Protein AF-A0A485ATD8-F1 (afdb_monomer)

Secondary structure (DSSP, 8-state):
-HHHHHHHHHHHHHHH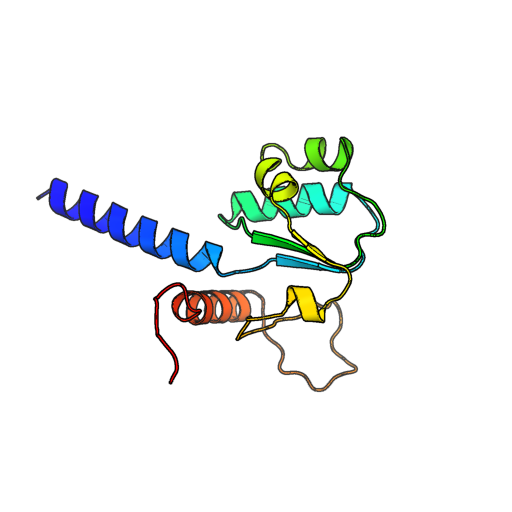HHHHHTPEEEEES---HHHHHHHHHHHHHTT--EEEEES-SS---HHHHHHHTT-HHHHHT-EEES-HHHHHTT-S------S--SSS-PPP--HHHHHHHHHHHHTTSS-S-----

pLDDT: mean 81.32, std 16.18, range [26.34, 96.5]

Sequence (133 aa):
MSSFYDNM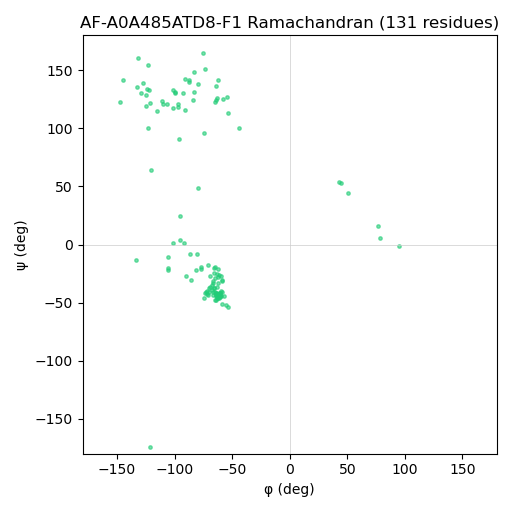GRIIFRRRMTMLQNIRIVLVETSHTGNMGSVARAMKTMGLTNLWLVNPLVKPDSQAIALAAGASDVIGNAQIVDTLDEALAGCSLVVGTSARSRTLPWPMLDPRECGLKSVAEGAHAPGSAGVWP

Structure (mmCIF, N/CA/C/O backbone):
data_AF-A0A485ATD8-F1
#
_entry.id   AF-A0A485ATD8-F1
#
loop_
_atom_site.group_PDB
_atom_site.id
_atom_site.type_symbol
_atom_site.label_atom_id
_atom_site.label_alt_id
_atom_site.label_comp_id
_atom_site.label_asym_id
_atom_site.label_entity_id
_atom_site.label_seq_id
_atom_site.pdbx_PDB_ins_code
_atom_site.Cartn_x
_atom_site.Cartn_y
_atom_site.Cartn_z
_atom_site.occupancy
_atom_site.B_iso_or_equiv
_atom_site.auth_seq_id
_atom_site.auth_comp_id
_atom_site.auth_asym_id
_atom_site.auth_atom_id
_atom_site.pdbx_PDB_model_num
ATOM 1 N N . MET A 1 1 ? 14.582 27.018 -28.165 1.00 54.69 1 MET A N 1
ATOM 2 C CA . MET A 1 1 ? 15.210 25.699 -27.920 1.00 54.69 1 MET A CA 1
ATOM 3 C C . MET A 1 1 ? 15.038 25.227 -26.472 1.00 54.69 1 MET A C 1
ATOM 5 O O . MET A 1 1 ? 14.543 24.126 -26.295 1.00 54.69 1 MET A O 1
ATOM 9 N N . SER A 1 2 ? 15.326 26.045 -25.445 1.00 61.16 2 SER A N 1
ATOM 10 C CA . SER A 1 2 ? 15.165 25.657 -24.019 1.00 61.16 2 SER A CA 1
ATOM 11 C C . SER A 1 2 ? 13.711 25.336 -23.609 1.00 61.16 2 SER A C 1
ATOM 13 O O . SER A 1 2 ? 13.466 24.301 -23.001 1.00 61.16 2 SER A O 1
ATOM 15 N N . SER A 1 3 ? 12.727 26.134 -24.043 1.00 62.62 3 SER A N 1
ATOM 16 C CA . SER 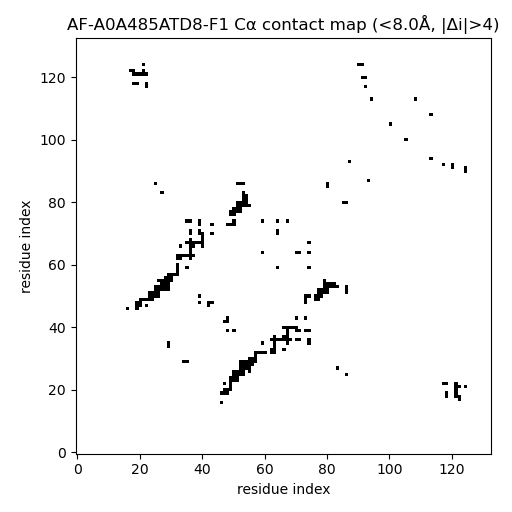A 1 3 ? 11.307 25.917 -23.702 1.00 62.62 3 SER A CA 1
ATOM 17 C C . SER A 1 3 ? 10.730 24.585 -24.221 1.00 62.62 3 SER A C 1
ATOM 19 O O . SER A 1 3 ? 9.844 24.014 -23.594 1.00 62.62 3 SER A O 1
ATOM 21 N N . PHE A 1 4 ? 11.258 24.038 -25.324 1.00 65.25 4 PHE A N 1
ATOM 22 C CA . PHE A 1 4 ? 10.812 22.749 -25.868 1.00 65.25 4 PHE A CA 1
ATOM 23 C C . PHE A 1 4 ? 11.299 21.568 -25.015 1.00 65.25 4 PHE A C 1
ATOM 25 O O . PHE A 1 4 ? 10.520 20.664 -24.723 1.00 65.25 4 PHE A O 1
ATOM 32 N N . TYR A 1 5 ? 12.556 21.603 -24.554 1.00 61.38 5 TYR A N 1
ATOM 33 C CA . TYR A 1 5 ? 13.104 20.593 -23.640 1.00 61.38 5 TYR A CA 1
ATOM 34 C C . TYR A 1 5 ? 12.473 20.671 -22.244 1.00 61.38 5 TYR A C 1
ATOM 36 O O . TYR A 1 5 ? 12.184 19.627 -21.665 1.00 61.38 5 TYR A O 1
ATOM 44 N N . ASP A 1 6 ? 12.163 21.871 -21.746 1.00 68.25 6 ASP A N 1
ATOM 45 C CA . ASP A 1 6 ? 11.415 22.045 -20.493 1.00 68.25 6 ASP A CA 1
ATOM 46 C C . ASP A 1 6 ? 10.004 21.456 -20.586 1.00 68.25 6 ASP A C 1
ATOM 48 O O . ASP A 1 6 ? 9.536 20.784 -19.664 1.00 68.25 6 ASP A O 1
ATOM 52 N N . ASN A 1 7 ? 9.322 21.672 -21.713 1.00 66.44 7 ASN A N 1
ATOM 53 C CA . ASN A 1 7 ? 7.979 21.143 -21.923 1.00 66.44 7 ASN A CA 1
ATOM 54 C C . ASN A 1 7 ? 8.006 19.615 -22.099 1.00 66.44 7 ASN A C 1
ATOM 56 O O . ASN A 1 7 ? 7.204 18.907 -21.494 1.00 66.44 7 ASN A O 1
ATOM 60 N N . MET A 1 8 ? 8.994 19.085 -22.828 1.00 61.00 8 MET A N 1
ATOM 61 C CA . MET A 1 8 ? 9.240 17.643 -22.942 1.00 61.00 8 MET A CA 1
ATOM 62 C C . MET A 1 8 ? 9.538 17.011 -21.573 1.00 61.00 8 MET A C 1
ATOM 64 O O . MET A 1 8 ? 8.964 15.977 -21.229 1.00 61.00 8 MET A O 1
ATOM 68 N N . GLY A 1 9 ? 10.380 17.654 -20.758 1.00 62.31 9 GLY A N 1
ATOM 69 C CA . GLY A 1 9 ? 10.699 17.223 -19.397 1.00 62.31 9 GLY A CA 1
ATOM 70 C C . GLY A 1 9 ? 9.465 17.197 -18.496 1.00 62.31 9 GLY A C 1
ATOM 71 O O . GLY A 1 9 ? 9.234 16.208 -17.799 1.00 62.31 9 GLY A O 1
ATOM 72 N N . ARG A 1 10 ? 8.610 18.224 -18.577 1.00 63.66 10 ARG A N 1
ATOM 73 C CA . ARG A 1 10 ? 7.325 18.274 -17.859 1.00 63.66 10 ARG A CA 1
ATOM 74 C C . ARG A 1 10 ? 6.355 17.190 -18.320 1.00 63.66 10 ARG A C 1
ATOM 76 O O . ARG A 1 10 ? 5.716 16.570 -17.474 1.00 63.66 10 ARG A O 1
ATOM 83 N N . ILE A 1 11 ? 6.260 16.923 -19.622 1.00 65.81 11 ILE A N 1
ATOM 84 C CA . ILE A 1 11 ? 5.390 15.874 -20.178 1.00 65.81 11 ILE A CA 1
ATOM 85 C C . ILE A 1 11 ? 5.855 14.489 -19.722 1.00 65.81 11 ILE A C 1
ATOM 87 O O . ILE A 1 11 ? 5.045 13.704 -19.228 1.00 65.81 11 ILE A O 1
ATOM 91 N N . ILE A 1 12 ? 7.154 14.195 -19.823 1.00 64.19 12 ILE A N 1
ATOM 92 C CA . ILE A 1 12 ? 7.730 12.914 -19.389 1.00 64.19 12 ILE A CA 1
ATOM 93 C C . ILE A 1 12 ? 7.551 12.729 -17.878 1.00 64.19 12 ILE A C 1
ATOM 95 O O . ILE A 1 12 ? 7.141 11.656 -17.435 1.00 64.19 12 ILE A O 1
ATOM 99 N N . PHE A 1 13 ? 7.807 13.772 -17.087 1.00 61.84 13 PHE A N 1
ATOM 100 C CA . PHE A 1 13 ? 7.620 13.745 -15.638 1.00 61.84 13 PHE A CA 1
AT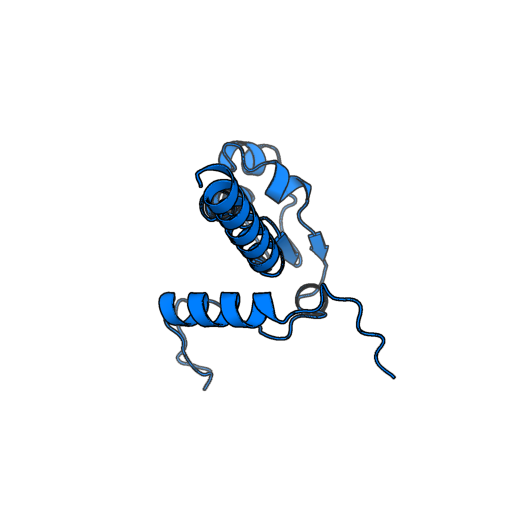OM 101 C C . PHE A 1 13 ? 6.153 13.517 -15.255 1.00 61.84 13 PHE A C 1
ATOM 103 O O . PHE A 1 13 ? 5.859 12.658 -14.427 1.00 61.84 13 PHE A O 1
ATOM 110 N N . ARG A 1 14 ? 5.219 14.213 -15.914 1.00 60.53 14 ARG A N 1
ATOM 111 C CA . ARG A 1 14 ? 3.778 14.058 -15.678 1.00 60.53 14 ARG A CA 1
ATOM 112 C C . ARG A 1 14 ? 3.292 12.660 -16.052 1.00 60.53 14 ARG A C 1
ATOM 114 O O . ARG A 1 14 ? 2.554 12.061 -15.280 1.00 60.53 14 ARG A O 1
ATOM 121 N N . ARG A 1 15 ? 3.770 12.110 -17.174 1.00 60.09 15 ARG A N 1
ATOM 122 C CA . ARG A 1 15 ? 3.438 10.749 -17.625 1.00 60.09 15 ARG A CA 1
ATOM 123 C C . ARG A 1 15 ? 4.015 9.670 -16.698 1.00 60.09 15 ARG A C 1
ATOM 125 O O . ARG A 1 15 ? 3.372 8.653 -16.469 1.00 60.09 15 ARG A O 1
ATOM 132 N N . ARG A 1 16 ? 5.203 9.893 -16.122 1.00 59.50 16 ARG A N 1
ATOM 133 C CA . ARG A 1 16 ? 5.769 9.022 -15.075 1.00 59.50 16 ARG A CA 1
ATOM 134 C C . ARG A 1 16 ? 4.957 9.076 -13.784 1.00 59.50 16 ARG A C 1
ATOM 136 O O . ARG A 1 16 ? 4.668 8.026 -13.221 1.00 59.50 16 ARG A O 1
ATOM 143 N N . MET A 1 17 ? 4.546 10.271 -13.363 1.00 61.38 17 MET A N 1
ATOM 144 C CA . MET A 1 17 ? 3.721 10.454 -12.168 1.00 61.38 17 MET A CA 1
ATOM 145 C C . MET A 1 17 ? 2.375 9.727 -12.294 1.00 61.38 17 MET A C 1
ATOM 147 O O . MET A 1 17 ? 1.958 9.052 -11.360 1.00 61.38 17 MET A O 1
ATOM 151 N N . THR A 1 18 ? 1.734 9.788 -13.467 1.00 67.06 18 THR A N 1
ATOM 152 C CA . THR A 1 18 ? 0.457 9.096 -13.712 1.00 67.06 18 THR A CA 1
ATOM 153 C C . THR A 1 18 ? 0.581 7.572 -13.691 1.00 67.06 18 THR A C 1
ATOM 155 O O . THR A 1 18 ? -0.354 6.904 -13.273 1.00 67.06 18 THR A O 1
ATOM 158 N N . MET A 1 19 ? 1.726 7.002 -14.092 1.00 81.19 19 MET A N 1
ATOM 159 C CA . MET A 1 19 ? 1.921 5.542 -14.066 1.00 81.19 19 MET A CA 1
ATOM 160 C C . MET A 1 19 ? 2.105 5.007 -12.642 1.00 81.19 19 MET A C 1
ATOM 162 O O . MET A 1 19 ? 1.544 3.972 -12.298 1.00 81.19 19 MET A O 1
ATOM 166 N N . LEU A 1 20 ? 2.861 5.713 -11.793 1.00 87.25 20 LEU A N 1
ATOM 167 C CA . LEU A 1 20 ? 3.092 5.283 -10.407 1.00 87.25 20 LEU A CA 1
ATOM 168 C C . LEU A 1 20 ? 1.831 5.381 -9.536 1.00 87.25 20 LEU A C 1
ATOM 170 O O . LEU A 1 20 ? 1.678 4.605 -8.597 1.00 87.25 20 LEU A O 1
ATOM 174 N N . GLN A 1 21 ? 0.902 6.283 -9.867 1.00 87.56 21 GLN A N 1
ATOM 175 C CA . GLN A 1 21 ? -0.396 6.399 -9.187 1.00 87.56 21 GLN A CA 1
ATOM 176 C C . GLN A 1 21 ? -1.302 5.174 -9.396 1.00 87.56 21 GLN A C 1
ATOM 178 O O . GLN A 1 21 ? -2.140 4.875 -8.541 1.00 87.56 21 GLN A O 1
ATOM 183 N N . ASN A 1 22 ? -1.095 4.439 -10.493 1.00 90.50 22 ASN A N 1
ATOM 184 C CA . ASN A 1 22 ? -1.825 3.209 -10.800 1.00 90.50 22 ASN A CA 1
ATOM 185 C C . ASN A 1 22 ? -1.276 1.983 -10.050 1.00 90.50 22 ASN A C 1
ATOM 187 O O . ASN A 1 22 ? -1.899 0.924 -10.079 1.00 90.50 22 ASN A O 1
ATOM 191 N N . ILE A 1 23 ? -0.139 2.110 -9.355 1.00 93.44 23 ILE A N 1
ATOM 192 C CA . ILE A 1 23 ? 0.443 1.031 -8.552 1.00 93.44 23 ILE A CA 1
ATOM 193 C C . ILE A 1 23 ? -0.096 1.127 -7.126 1.00 93.44 23 ILE A C 1
ATOM 195 O O . ILE A 1 23 ? 0.185 2.089 -6.411 1.00 93.44 23 ILE A O 1
ATOM 199 N N . ARG A 1 24 ? -0.840 0.102 -6.703 1.00 95.19 24 ARG A N 1
ATOM 200 C CA . ARG A 1 24 ? -1.356 -0.027 -5.335 1.00 95.19 24 ARG A CA 1
ATOM 201 C C . ARG A 1 24 ? -0.387 -0.830 -4.478 1.00 95.19 24 ARG A C 1
ATOM 203 O O . ARG A 1 24 ? 0.019 -1.926 -4.860 1.00 95.19 24 ARG A O 1
ATOM 210 N N . ILE A 1 25 ? -0.055 -0.306 -3.303 1.00 96.50 25 ILE A N 1
ATOM 211 C CA . ILE A 1 25 ? 0.616 -1.069 -2.249 1.00 96.50 25 ILE A CA 1
ATOM 212 C C . ILE A 1 25 ? -0.455 -1.541 -1.276 1.00 96.50 25 ILE A C 1
ATOM 214 O O . ILE A 1 25 ? -1.137 -0.719 -0.674 1.00 96.50 25 ILE A O 1
ATOM 218 N N . VAL A 1 26 ? -0.604 -2.857 -1.142 1.00 96.38 26 VAL A N 1
ATOM 219 C CA . VAL A 1 26 ? -1.631 -3.484 -0.304 1.00 96.38 26 VAL A CA 1
ATOM 220 C C . VAL A 1 26 ? -0.960 -4.129 0.904 1.00 96.38 26 VAL A C 1
ATOM 222 O O . VAL A 1 26 ? -0.107 -5.002 0.745 1.00 96.38 26 VAL A O 1
ATOM 225 N N . LEU A 1 27 ? -1.334 -3.703 2.110 1.00 95.19 27 LEU A N 1
ATOM 226 C CA . LEU A 1 27 ? -0.904 -4.323 3.360 1.00 95.19 27 LEU A CA 1
ATOM 227 C C . LEU A 1 27 ? -2.074 -5.095 3.967 1.00 95.19 27 LEU A C 1
ATOM 229 O O . LEU A 1 27 ? -3.108 -4.509 4.274 1.00 95.19 27 LEU A O 1
ATOM 233 N N . VAL A 1 28 ? -1.898 -6.399 4.157 1.00 95.06 28 VAL A N 1
ATOM 234 C CA . VAL A 1 28 ? -2.928 -7.294 4.698 1.00 95.06 28 VAL A CA 1
ATOM 235 C C . VAL A 1 28 ? -2.667 -7.540 6.178 1.00 95.06 28 VAL A C 1
ATOM 237 O O . VAL A 1 28 ? -1.535 -7.841 6.552 1.00 95.06 28 VAL A O 1
ATOM 240 N N . GLU A 1 29 ? -3.696 -7.369 7.011 1.00 93.38 29 GLU A N 1
ATOM 241 C CA . GLU A 1 29 ? -3.699 -7.700 8.444 1.00 93.38 29 GLU A CA 1
ATOM 242 C C . GLU A 1 29 ? -2.506 -7.121 9.219 1.00 93.38 29 GLU A C 1
ATOM 244 O O . GLU A 1 29 ? -1.852 -7.778 10.029 1.00 93.38 29 GLU A O 1
ATOM 249 N N . THR A 1 30 ? -2.188 -5.849 8.965 1.00 89.44 30 THR A N 1
ATOM 250 C CA . THR A 1 30 ? -1.029 -5.211 9.603 1.00 89.44 30 THR A CA 1
ATOM 251 C C . THR A 1 30 ? -1.231 -5.103 11.115 1.00 89.44 30 THR A C 1
ATOM 253 O O . THR A 1 30 ? -2.178 -4.470 11.578 1.00 89.44 30 THR A O 1
ATOM 256 N N . SER A 1 31 ? -0.305 -5.685 11.880 1.00 86.06 31 SER A N 1
ATOM 257 C CA . SER A 1 31 ? -0.368 -5.780 13.344 1.00 86.06 31 SER A CA 1
ATOM 258 C C . SER A 1 31 ? 0.270 -4.611 14.096 1.00 86.06 31 SER A C 1
ATOM 260 O O . SER A 1 31 ? -0.124 -4.312 15.220 1.00 86.06 31 SER A O 1
ATOM 262 N N . HIS A 1 32 ? 1.256 -3.939 13.498 1.00 86.12 32 HIS A N 1
ATOM 263 C CA . HIS A 1 32 ? 1.994 -2.847 14.133 1.00 86.12 32 HIS A CA 1
ATOM 264 C C . HIS A 1 32 ? 1.865 -1.560 13.321 1.00 86.12 32 HIS A C 1
ATOM 266 O O . HIS A 1 32 ? 2.284 -1.502 12.162 1.00 86.12 32 HIS A O 1
ATOM 272 N N . THR A 1 33 ? 1.353 -0.500 13.948 1.00 83.69 33 THR A N 1
ATOM 273 C CA . THR A 1 33 ? 1.134 0.817 13.321 1.00 83.69 33 THR A CA 1
ATOM 274 C C . THR A 1 33 ? 2.431 1.424 12.774 1.00 83.69 33 THR A C 1
ATOM 276 O O . THR A 1 33 ? 2.437 2.056 11.717 1.00 83.69 33 THR A O 1
ATOM 279 N N . GLY A 1 34 ? 3.574 1.137 13.406 1.00 85.06 34 GLY A N 1
ATOM 280 C CA . GLY A 1 34 ? 4.884 1.564 12.912 1.00 85.06 34 GLY A CA 1
ATOM 281 C C . GLY A 1 34 ? 5.298 0.977 11.557 1.00 85.06 34 GLY A C 1
ATOM 282 O O . GLY A 1 34 ? 6.042 1.626 10.813 1.00 85.06 34 GLY A O 1
ATOM 283 N N . ASN A 1 35 ? 4.770 -0.193 11.181 1.00 88.19 35 ASN A N 1
ATOM 284 C CA . ASN A 1 35 ? 4.991 -0.754 9.847 1.00 88.19 35 ASN A CA 1
ATOM 285 C C . ASN A 1 35 ? 4.249 0.064 8.784 1.00 88.19 35 ASN A C 1
ATOM 287 O O . ASN A 1 35 ? 4.813 0.317 7.724 1.00 88.19 35 ASN A O 1
ATOM 291 N N . MET A 1 36 ? 3.044 0.562 9.089 1.00 89.75 36 MET A N 1
ATOM 292 C CA . MET A 1 36 ? 2.305 1.460 8.190 1.00 89.75 36 MET A CA 1
ATOM 293 C C . MET A 1 36 ? 3.085 2.760 7.958 1.00 89.75 36 MET A C 1
ATOM 295 O O . MET A 1 36 ? 3.266 3.174 6.815 1.00 89.75 36 MET A O 1
ATOM 299 N N . GLY A 1 37 ? 3.624 3.345 9.037 1.00 89.69 37 GLY A N 1
ATOM 300 C CA . GLY A 1 37 ? 4.533 4.499 8.999 1.00 89.69 37 GLY A CA 1
ATOM 301 C C . GLY A 1 37 ? 5.735 4.283 8.083 1.00 89.69 37 GLY A C 1
ATOM 302 O O . GLY A 1 37 ? 5.990 5.049 7.152 1.00 89.69 37 GLY A O 1
ATOM 303 N N . SER A 1 38 ? 6.457 3.191 8.318 1.00 91.12 38 SER A N 1
ATOM 304 C CA . SER A 1 38 ? 7.675 2.859 7.571 1.00 91.12 38 SER A CA 1
ATOM 305 C C . SER A 1 38 ? 7.394 2.585 6.090 1.00 91.12 38 SER A C 1
ATOM 307 O O . SER A 1 38 ? 8.137 3.060 5.227 1.00 91.12 38 SER A O 1
ATOM 309 N N . VAL A 1 39 ? 6.301 1.875 5.783 1.00 94.00 39 VAL A N 1
ATOM 310 C CA . VAL A 1 39 ? 5.863 1.619 4.401 1.00 94.00 39 VAL A CA 1
ATOM 311 C C . VAL A 1 39 ? 5.495 2.923 3.703 1.00 94.00 39 VAL A C 1
ATOM 313 O O . VAL A 1 39 ? 5.992 3.176 2.608 1.00 94.00 39 VAL A O 1
ATOM 316 N N . ALA A 1 40 ? 4.704 3.790 4.338 1.00 93.25 40 ALA A N 1
ATOM 317 C CA . ALA A 1 40 ? 4.328 5.079 3.763 1.00 93.25 40 ALA A CA 1
ATOM 318 C C . ALA A 1 40 ? 5.553 5.948 3.440 1.00 93.25 40 ALA A C 1
ATOM 320 O O . ALA A 1 40 ? 5.636 6.547 2.365 1.00 93.25 40 ALA A O 1
ATOM 321 N N . ARG A 1 41 ? 6.553 5.963 4.329 1.00 93.56 41 ARG A N 1
ATOM 322 C CA . ARG A 1 41 ? 7.822 6.665 4.096 1.00 93.56 41 ARG A CA 1
ATOM 323 C C . ARG A 1 41 ? 8.579 6.104 2.889 1.00 93.56 41 ARG A C 1
ATOM 325 O O . ARG A 1 41 ? 9.065 6.872 2.051 1.00 93.56 41 ARG A O 1
ATOM 332 N N . ALA A 1 42 ? 8.683 4.779 2.793 1.00 94.12 42 ALA A N 1
ATOM 333 C CA . ALA A 1 42 ? 9.327 4.112 1.664 1.00 94.12 42 ALA A CA 1
ATOM 334 C C . ALA A 1 42 ? 8.596 4.415 0.346 1.00 94.12 42 ALA A C 1
ATOM 336 O O . ALA A 1 42 ? 9.234 4.810 -0.629 1.00 94.12 42 ALA A O 1
ATOM 337 N N . MET A 1 43 ? 7.263 4.328 0.342 1.00 94.69 43 MET A N 1
ATOM 338 C CA . MET A 1 43 ? 6.419 4.675 -0.803 1.00 94.69 43 MET A CA 1
ATOM 339 C C . MET A 1 43 ? 6.676 6.102 -1.277 1.00 94.69 43 MET A C 1
ATOM 341 O O . MET A 1 43 ? 7.001 6.307 -2.446 1.00 94.69 43 MET A O 1
ATOM 345 N N . LYS A 1 44 ? 6.629 7.079 -0.365 1.00 92.12 44 LYS A N 1
ATOM 346 C CA . LYS A 1 44 ? 6.817 8.488 -0.720 1.00 92.12 44 LYS A CA 1
ATOM 347 C C . LYS A 1 44 ? 8.211 8.778 -1.273 1.00 92.12 44 LYS A C 1
ATOM 349 O O . LYS A 1 44 ? 8.343 9.542 -2.224 1.00 92.12 44 LYS A O 1
ATOM 354 N N . THR A 1 45 ? 9.236 8.115 -0.738 1.00 92.81 45 THR A N 1
ATOM 355 C CA . THR A 1 45 ? 10.618 8.205 -1.247 1.00 92.81 45 THR A CA 1
ATOM 356 C C . THR A 1 45 ? 10.728 7.681 -2.684 1.00 92.81 45 THR A C 1
ATOM 358 O O . THR A 1 45 ? 11.507 8.206 -3.475 1.00 92.81 45 THR A O 1
ATOM 361 N N . MET A 1 46 ? 9.918 6.679 -3.036 1.00 91.31 46 M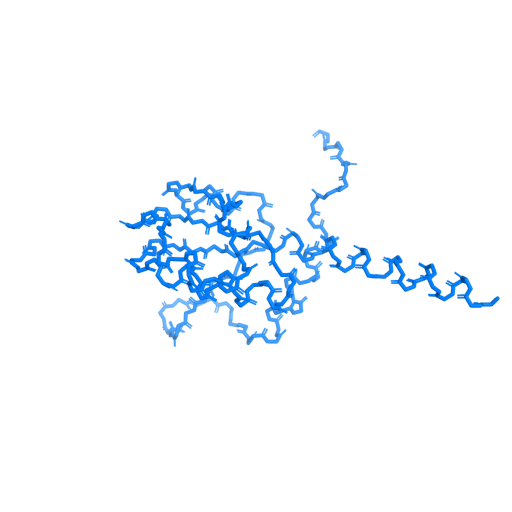ET A N 1
ATOM 362 C CA . MET A 1 46 ? 9.864 6.068 -4.369 1.00 91.31 46 MET A CA 1
ATOM 363 C C . MET A 1 46 ? 8.819 6.712 -5.301 1.00 91.31 46 MET A C 1
ATOM 365 O O . MET A 1 46 ? 8.664 6.271 -6.438 1.00 91.31 46 MET A O 1
ATOM 369 N N . GLY A 1 47 ? 8.100 7.747 -4.848 1.00 91.31 47 GLY A N 1
ATOM 370 C CA . GLY A 1 47 ? 7.051 8.423 -5.623 1.00 91.31 47 GLY A CA 1
ATOM 371 C C . GLY A 1 47 ? 5.716 7.669 -5.708 1.00 91.31 47 GLY A C 1
ATOM 372 O O . GLY A 1 47 ? 4.892 7.996 -6.559 1.00 91.31 47 GLY A O 1
ATOM 373 N N . LEU A 1 48 ? 5.494 6.671 -4.849 1.00 92.94 48 LEU A N 1
ATOM 374 C CA . LEU A 1 48 ? 4.234 5.933 -4.727 1.00 92.94 48 LEU A CA 1
ATOM 375 C C . LEU A 1 48 ? 3.322 6.599 -3.693 1.00 92.94 48 LEU A C 1
ATOM 377 O O . LEU A 1 48 ? 3.785 7.053 -2.645 1.00 92.94 48 LEU A O 1
ATOM 381 N N . THR A 1 49 ? 2.018 6.615 -3.962 1.00 93.31 49 THR A N 1
ATOM 382 C CA . THR A 1 49 ? 1.037 7.300 -3.099 1.00 93.31 49 THR A CA 1
ATOM 383 C C . THR A 1 49 ? -0.213 6.481 -2.789 1.00 93.31 49 THR A C 1
ATOM 385 O O . THR A 1 49 ? -0.970 6.861 -1.905 1.00 93.31 49 THR A O 1
ATOM 388 N N . ASN A 1 50 ? -0.456 5.379 -3.502 1.00 94.25 50 ASN A N 1
ATOM 389 C CA . ASN A 1 50 ? -1.710 4.630 -3.433 1.00 94.25 50 ASN A CA 1
ATOM 390 C C . ASN A 1 50 ? -1.584 3.446 -2.455 1.00 94.25 50 ASN A C 1
ATOM 392 O O . ASN A 1 50 ? -1.128 2.364 -2.830 1.00 94.25 50 ASN A O 1
ATOM 396 N N . LEU A 1 51 ? -1.919 3.685 -1.183 1.00 95.31 51 LEU A N 1
ATOM 397 C CA . LEU A 1 51 ? -1.837 2.703 -0.095 1.00 95.31 51 LEU A CA 1
ATOM 398 C C . LEU A 1 51 ? -3.221 2.123 0.222 1.00 95.31 51 LEU A C 1
ATOM 400 O O . LEU A 1 51 ? -4.185 2.866 0.391 1.00 95.31 51 LEU A O 1
ATOM 404 N N . TRP A 1 52 ? -3.295 0.800 0.340 1.00 96.31 52 TRP A N 1
ATOM 405 C CA . TRP A 1 52 ? -4.488 0.055 0.733 1.00 96.31 52 TRP A CA 1
ATOM 406 C C . TRP A 1 52 ? -4.175 -0.813 1.951 1.00 96.31 52 TRP A C 1
ATOM 408 O O . TRP A 1 52 ? -3.152 -1.499 1.991 1.00 96.31 52 TRP A O 1
ATOM 418 N N . LEU A 1 53 ? -5.056 -0.779 2.944 1.00 94.94 53 LEU A N 1
ATOM 419 C CA . LEU A 1 53 ? -4.973 -1.555 4.175 1.00 94.94 53 LEU A CA 1
ATOM 420 C C . LEU A 1 53 ? -6.157 -2.521 4.208 1.00 94.94 53 LEU A C 1
ATOM 422 O O . LEU A 1 53 ? -7.305 -2.094 4.287 1.00 94.94 53 LEU A O 1
ATOM 426 N N . VAL A 1 54 ? -5.873 -3.817 4.151 1.00 96.25 54 VAL A N 1
ATOM 427 C CA . VAL A 1 54 ? -6.886 -4.872 4.236 1.00 96.25 54 VAL A CA 1
ATOM 428 C C . VAL A 1 54 ? -6.939 -5.369 5.670 1.00 96.25 54 VAL A C 1
ATOM 430 O O . VAL A 1 54 ? -5.920 -5.838 6.182 1.00 96.25 54 VAL A O 1
ATOM 433 N N . ASN A 1 55 ? -8.104 -5.262 6.306 1.00 94.19 55 ASN A N 1
ATOM 434 C CA . ASN A 1 55 ? -8.362 -5.723 7.671 1.00 94.19 55 ASN A CA 1
ATOM 435 C C . ASN A 1 55 ? -7.226 -5.386 8.671 1.00 94.19 55 ASN A C 1
ATOM 437 O O . ASN A 1 55 ? -6.661 -6.283 9.301 1.00 94.19 55 ASN A O 1
ATOM 441 N N . PRO A 1 56 ? -6.790 -4.115 8.791 1.00 91.00 56 PRO A N 1
ATOM 442 C CA . PRO A 1 56 ? -5.695 -3.778 9.691 1.00 91.00 56 PRO A CA 1
ATOM 443 C C . PRO A 1 56 ? -6.098 -4.058 11.147 1.00 91.00 56 PRO A C 1
ATOM 445 O O . PRO A 1 56 ? -7.074 -3.501 11.647 1.00 91.00 56 PRO A O 1
ATOM 448 N N . LEU A 1 57 ? -5.310 -4.880 11.851 1.00 89.38 57 LEU A N 1
ATOM 449 C CA . LEU A 1 57 ? -5.582 -5.270 13.245 1.00 89.38 57 LEU A CA 1
ATOM 450 C C . LEU A 1 57 ? -5.492 -4.081 14.216 1.00 89.38 57 LEU A C 1
ATOM 452 O O . LEU A 1 57 ? -6.023 -4.120 15.325 1.00 89.38 57 LEU A O 1
ATOM 456 N N . VAL A 1 58 ? -4.808 -3.021 13.791 1.00 85.38 58 VAL A N 1
ATOM 457 C CA . VAL A 1 58 ? -4.669 -1.747 14.494 1.00 85.38 58 VAL A CA 1
ATOM 458 C C . VAL A 1 58 ? -4.929 -0.610 13.515 1.00 85.38 58 VAL A C 1
ATOM 460 O O . VAL A 1 58 ? -4.424 -0.625 12.397 1.00 85.38 58 VAL A O 1
ATOM 463 N N . LYS A 1 59 ? -5.708 0.398 13.912 1.00 80.12 59 LYS A N 1
ATOM 464 C CA . LYS A 1 59 ? -5.913 1.581 13.063 1.00 80.12 59 LYS A CA 1
ATOM 465 C C . LYS A 1 59 ? -4.659 2.466 13.065 1.00 80.12 59 LYS A C 1
ATOM 467 O O . LYS A 1 59 ? -3.951 2.484 14.073 1.00 80.12 59 LYS A O 1
ATOM 472 N N . PRO A 1 60 ? -4.389 3.218 11.981 1.00 77.44 60 PRO A N 1
ATOM 473 C CA . PRO A 1 60 ? -3.310 4.197 11.973 1.00 77.44 60 PRO A CA 1
ATOM 474 C C . PRO A 1 60 ? -3.459 5.179 13.139 1.00 77.44 60 PRO A C 1
ATOM 476 O O . PRO A 1 60 ? -4.516 5.783 13.321 1.00 77.44 60 PRO A O 1
ATOM 479 N N . ASP A 1 61 ? -2.400 5.328 13.927 1.00 81.00 61 ASP A N 1
ATOM 480 C CA . ASP A 1 61 ? -2.352 6.169 15.119 1.00 81.00 61 ASP A CA 1
ATOM 481 C C . ASP A 1 61 ? -1.241 7.229 15.007 1.00 81.00 61 ASP A C 1
ATOM 483 O O . ASP A 1 61 ? -0.574 7.386 13.977 1.00 81.00 61 ASP A O 1
ATOM 487 N N . SER A 1 62 ? -1.020 7.978 16.087 1.00 75.06 62 SER A N 1
ATOM 488 C CA . SER A 1 62 ? 0.053 8.973 16.153 1.00 75.06 62 SER A CA 1
ATOM 489 C C . SER A 1 62 ? 1.450 8.369 15.949 1.00 75.06 62 SER A C 1
ATOM 491 O O . SER A 1 62 ? 2.332 9.058 15.433 1.00 75.06 62 SER A O 1
ATOM 493 N N . GLN A 1 63 ? 1.661 7.090 16.282 1.00 75.56 63 GLN A N 1
ATOM 494 C CA . GLN A 1 63 ? 2.932 6.393 16.078 1.00 75.56 63 GLN A CA 1
ATOM 495 C C . GLN A 1 63 ? 3.188 6.109 14.592 1.00 75.56 63 GLN A C 1
ATOM 497 O O . GLN A 1 63 ? 4.304 6.339 14.110 1.00 75.56 63 GLN A O 1
ATOM 502 N N . ALA A 1 64 ? 2.166 5.676 13.846 1.00 77.69 64 ALA A N 1
ATOM 503 C CA . ALA A 1 64 ? 2.251 5.536 12.390 1.00 77.69 64 ALA A CA 1
ATOM 504 C C . ALA A 1 64 ? 2.627 6.868 11.722 1.00 77.69 64 ALA A C 1
ATOM 506 O O . ALA A 1 64 ? 3.516 6.910 10.869 1.00 77.69 64 ALA A O 1
ATOM 507 N N . ILE A 1 65 ? 2.000 7.967 12.156 1.00 79.62 65 ILE A N 1
ATOM 508 C CA . ILE A 1 65 ? 2.265 9.318 11.641 1.00 79.62 65 ILE A CA 1
ATOM 509 C C . ILE A 1 65 ? 3.700 9.761 11.953 1.00 79.62 65 ILE A C 1
ATOM 511 O O . ILE A 1 65 ? 4.388 10.278 11.071 1.00 79.62 65 ILE A O 1
ATOM 515 N N . ALA A 1 66 ? 4.178 9.531 13.179 1.00 78.50 66 ALA A N 1
ATOM 516 C CA . ALA A 1 66 ? 5.540 9.885 13.577 1.00 78.50 66 ALA A CA 1
ATOM 517 C C . ALA A 1 66 ? 6.597 9.154 12.729 1.00 78.50 66 ALA A C 1
ATOM 519 O O . ALA A 1 66 ? 7.572 9.763 12.283 1.00 78.50 66 ALA A O 1
ATOM 520 N N . LEU A 1 67 ? 6.384 7.864 12.450 1.00 79.31 67 LEU A N 1
ATOM 521 C CA . LEU A 1 67 ? 7.309 7.047 11.655 1.00 79.31 67 LEU A CA 1
ATOM 522 C C . LEU A 1 67 ? 7.216 7.300 10.144 1.00 79.31 67 LEU A C 1
ATOM 524 O O . LEU A 1 67 ? 8.185 7.047 9.424 1.00 79.31 67 LEU A O 1
ATOM 528 N N . ALA A 1 68 ? 6.101 7.855 9.667 1.00 78.44 68 ALA A N 1
ATOM 529 C CA . ALA A 1 68 ? 5.927 8.238 8.268 1.00 78.44 68 ALA A CA 1
ATOM 530 C C . ALA A 1 68 ? 6.867 9.372 7.826 1.00 78.44 68 ALA A C 1
ATOM 532 O O . ALA A 1 68 ? 7.088 9.533 6.627 1.00 78.44 68 ALA A O 1
ATOM 533 N N . ALA A 1 69 ? 7.432 10.148 8.762 1.00 80.12 69 ALA A N 1
ATOM 534 C CA . ALA A 1 69 ? 8.456 11.169 8.507 1.00 80.12 69 ALA A CA 1
ATOM 535 C C . ALA A 1 69 ? 8.154 12.060 7.279 1.00 80.12 69 ALA A C 1
ATOM 537 O O . ALA A 1 69 ? 8.962 12.174 6.358 1.00 80.12 69 ALA A O 1
ATOM 538 N N . GLY A 1 70 ? 6.958 12.660 7.243 1.00 80.88 70 GLY A N 1
ATOM 539 C CA . GLY A 1 70 ? 6.498 13.505 6.132 1.00 80.88 70 GLY A CA 1
ATOM 540 C C . GLY A 1 70 ? 5.653 12.786 5.071 1.00 80.88 70 GLY A C 1
ATOM 541 O O . GLY A 1 70 ? 5.168 13.441 4.148 1.00 80.88 70 GLY A O 1
ATOM 542 N N . ALA A 1 71 ? 5.426 11.475 5.210 1.00 87.69 71 ALA A N 1
ATOM 543 C CA . ALA A 1 71 ? 4.491 10.686 4.397 1.00 87.69 71 ALA A CA 1
ATOM 544 C C . ALA A 1 71 ? 3.099 10.507 5.036 1.00 87.69 71 ALA A C 1
ATOM 546 O O . ALA A 1 71 ? 2.384 9.550 4.740 1.00 87.69 71 ALA A O 1
ATOM 547 N N . SER A 1 72 ? 2.708 11.422 5.927 1.00 86.88 72 SER A N 1
ATOM 548 C CA . SER A 1 72 ? 1.412 11.388 6.617 1.00 86.88 72 SER A CA 1
ATOM 549 C C . SER A 1 72 ? 0.221 11.473 5.657 1.00 86.88 72 SER A C 1
ATOM 551 O O . SER A 1 72 ? -0.847 10.960 5.961 1.00 86.88 72 SER A O 1
ATOM 553 N N . ASP A 1 73 ? 0.408 12.084 4.488 1.00 89.56 73 ASP A N 1
ATOM 554 C CA . ASP A 1 73 ? -0.562 12.134 3.391 1.00 89.56 73 ASP A CA 1
ATOM 555 C C . ASP A 1 73 ? -0.830 10.760 2.768 1.00 89.56 73 ASP A C 1
ATOM 557 O O . ASP A 1 73 ? -1.970 10.468 2.425 1.00 89.56 73 ASP A O 1
ATOM 561 N N . VAL A 1 74 ? 0.180 9.895 2.644 1.00 91.25 74 VAL A N 1
ATOM 562 C CA . VAL A 1 74 ? -0.006 8.535 2.108 1.00 91.25 74 VAL A CA 1
ATOM 563 C C . VAL A 1 74 ? -0.857 7.697 3.063 1.00 91.25 74 VAL A C 1
ATOM 565 O O . VAL A 1 74 ? -1.751 6.984 2.623 1.00 91.25 74 VAL A O 1
ATOM 568 N N . ILE A 1 75 ? -0.622 7.820 4.373 1.00 88.88 75 ILE A N 1
ATOM 569 C CA . ILE A 1 75 ? -1.424 7.134 5.399 1.00 88.88 75 ILE A CA 1
ATOM 570 C C . ILE A 1 75 ? -2.819 7.748 5.507 1.00 88.88 75 ILE A C 1
ATOM 572 O O . ILE A 1 75 ? -3.799 7.017 5.587 1.00 88.88 75 ILE A O 1
ATOM 576 N N . GLY A 1 76 ? -2.922 9.079 5.493 1.00 88.00 76 GLY A N 1
ATOM 577 C CA . GLY A 1 76 ? -4.200 9.785 5.609 1.00 88.00 76 GLY A CA 1
ATOM 578 C C . GLY A 1 76 ? -5.142 9.544 4.428 1.00 88.00 76 GLY A C 1
ATOM 579 O O . GLY A 1 76 ? -6.353 9.562 4.613 1.00 88.00 76 GLY A O 1
ATOM 580 N N . ASN A 1 77 ? -4.595 9.279 3.239 1.00 91.31 77 ASN A N 1
ATOM 581 C CA . ASN A 1 77 ? -5.362 8.936 2.039 1.00 91.31 77 ASN A CA 1
ATOM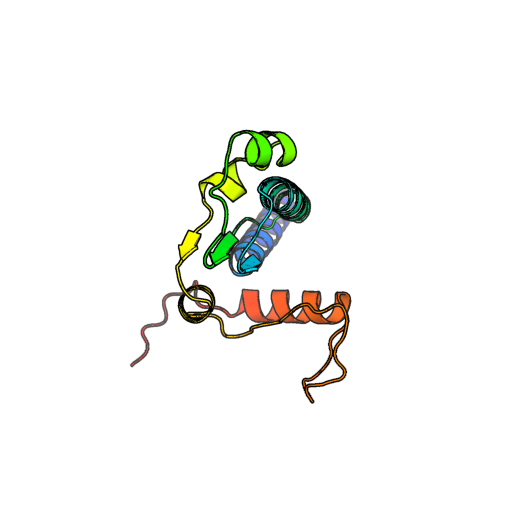 582 C C . ASN A 1 77 ? -5.485 7.418 1.808 1.00 91.31 77 ASN A C 1
ATOM 584 O O . ASN A 1 77 ? -6.011 7.004 0.769 1.00 91.31 77 ASN A O 1
ATOM 588 N N . ALA A 1 78 ? -4.976 6.589 2.727 1.00 92.56 78 ALA A N 1
ATOM 589 C CA . ALA A 1 78 ? -5.009 5.144 2.571 1.00 92.56 78 ALA A CA 1
ATOM 590 C C . ALA A 1 78 ? -6.453 4.629 2.564 1.00 92.56 78 ALA A C 1
ATOM 592 O O . ALA A 1 78 ? -7.275 5.032 3.388 1.00 92.56 78 ALA A O 1
ATOM 593 N N . GLN A 1 79 ? -6.753 3.715 1.645 1.00 94.44 79 GLN A N 1
ATOM 594 C CA . GLN A 1 79 ? -8.052 3.046 1.602 1.00 94.44 79 GLN A CA 1
ATOM 595 C C . GLN A 1 79 ? -8.045 1.873 2.578 1.00 94.44 79 GLN A C 1
ATOM 597 O O . GLN A 1 79 ? -7.107 1.077 2.572 1.00 94.44 79 GLN A O 1
ATOM 602 N N . ILE A 1 80 ? -9.074 1.769 3.418 1.00 94.19 80 ILE A N 1
ATOM 603 C CA . ILE A 1 80 ? -9.237 0.660 4.361 1.00 94.19 80 ILE A CA 1
ATOM 604 C C . ILE A 1 80 ? -10.418 -0.179 3.892 1.00 94.19 80 ILE A C 1
ATOM 606 O O . ILE A 1 80 ? -11.515 0.355 3.736 1.00 94.19 80 ILE A O 1
ATOM 610 N N . VAL A 1 81 ? -10.177 -1.466 3.669 1.00 95.44 81 VAL A N 1
ATOM 611 C CA . VAL A 1 81 ? -11.181 -2.438 3.219 1.00 95.44 81 VAL A CA 1
ATOM 612 C C . VAL A 1 81 ? -11.128 -3.692 4.080 1.00 95.44 81 VAL A C 1
ATOM 614 O O . VAL A 1 81 ? -10.116 -3.960 4.736 1.00 95.44 81 VAL A O 1
ATOM 617 N N . ASP A 1 82 ? -12.203 -4.472 4.065 1.00 94.75 82 ASP A N 1
ATOM 618 C CA . ASP A 1 82 ? -12.316 -5.656 4.919 1.00 94.75 82 ASP A CA 1
ATOM 619 C C . ASP A 1 82 ? -11.681 -6.891 4.271 1.00 94.75 82 ASP A C 1
ATOM 621 O O . ASP A 1 82 ? -11.142 -7.754 4.965 1.00 94.75 82 ASP A O 1
ATOM 625 N N . THR A 1 83 ? -11.694 -6.970 2.937 1.00 95.94 83 THR A N 1
ATOM 626 C CA . THR A 1 83 ? -11.243 -8.156 2.200 1.00 95.94 83 THR A CA 1
ATOM 627 C C . THR A 1 83 ? -10.133 -7.855 1.199 1.00 95.94 83 THR A C 1
ATOM 629 O O . THR A 1 83 ? -9.980 -6.743 0.690 1.00 95.94 83 THR A O 1
ATOM 632 N N . LEU A 1 84 ? -9.325 -8.879 0.902 1.00 94.44 84 LEU A N 1
ATOM 633 C CA . LEU A 1 84 ? -8.285 -8.770 -0.118 1.00 94.44 84 LEU A CA 1
ATOM 634 C C . LEU A 1 84 ? -8.900 -8.575 -1.510 1.00 94.44 84 LEU A C 1
ATOM 636 O O . LEU A 1 84 ? -8.379 -7.787 -2.292 1.00 94.44 84 LEU A O 1
ATOM 640 N N . ASP A 1 85 ? -10.024 -9.230 -1.799 1.00 95.25 85 ASP A N 1
ATOM 641 C CA . ASP A 1 85 ? -10.705 -9.123 -3.093 1.00 95.25 85 ASP A CA 1
ATOM 642 C C . ASP A 1 85 ? -11.135 -7.681 -3.398 1.00 95.25 85 ASP A C 1
ATOM 644 O O . ASP A 1 85 ? -10.942 -7.205 -4.518 1.00 95.25 85 ASP A O 1
ATOM 648 N N . GLU A 1 86 ? -11.623 -6.942 -2.396 1.00 94.19 86 GLU A N 1
ATOM 649 C CA . GLU A 1 86 ? -11.923 -5.511 -2.531 1.00 94.19 86 GLU A CA 1
ATOM 650 C C . GLU A 1 86 ? -10.677 -4.685 -2.868 1.00 94.19 86 GLU A C 1
ATOM 652 O O . GLU A 1 86 ? -10.726 -3.819 -3.745 1.00 94.19 86 GLU A O 1
ATOM 657 N N . ALA A 1 87 ? -9.540 -4.965 -2.223 1.00 92.44 87 ALA A N 1
ATOM 658 C CA . ALA A 1 87 ? -8.292 -4.255 -2.511 1.00 92.44 87 ALA A CA 1
ATOM 659 C C . ALA A 1 87 ? -7.750 -4.535 -3.920 1.00 92.44 87 ALA A C 1
ATOM 661 O O . ALA A 1 87 ? -7.144 -3.656 -4.549 1.00 92.44 87 ALA A O 1
ATOM 662 N N . LEU A 1 88 ? -7.973 -5.751 -4.422 1.00 93.88 88 LEU A N 1
ATOM 663 C CA . LEU A 1 88 ? -7.524 -6.200 -5.740 1.00 93.88 88 LEU A CA 1
ATOM 664 C C . LEU A 1 88 ? -8.514 -5.863 -6.865 1.00 93.88 88 LEU A C 1
ATOM 666 O O . LEU A 1 88 ? -8.183 -6.022 -8.043 1.00 93.88 88 LEU A O 1
ATOM 670 N N . ALA A 1 89 ? -9.708 -5.364 -6.541 1.00 93.12 89 ALA A N 1
ATOM 671 C CA . ALA A 1 89 ? -10.725 -5.035 -7.529 1.00 93.12 89 ALA A CA 1
ATOM 672 C C . ALA A 1 89 ? -10.211 -4.008 -8.559 1.00 93.12 89 ALA A C 1
ATOM 674 O O . ALA A 1 89 ? -9.729 -2.917 -8.225 1.00 93.12 89 ALA A O 1
ATOM 675 N N . GLY A 1 90 ? -10.318 -4.364 -9.843 1.00 87.62 90 GLY A N 1
ATOM 676 C CA . GLY A 1 90 ? -9.855 -3.540 -10.963 1.00 87.62 90 GLY A CA 1
ATOM 677 C C . GLY A 1 90 ? -8.341 -3.574 -11.217 1.00 87.62 90 GLY A C 1
ATOM 678 O O . GLY A 1 90 ? -7.869 -2.830 -12.076 1.00 87.62 90 GLY A O 1
ATOM 679 N N . CYS A 1 91 ? -7.574 -4.411 -10.511 1.00 90.75 91 CYS A N 1
ATOM 680 C CA . CYS A 1 91 ? -6.169 -4.666 -10.829 1.00 90.75 91 CYS A CA 1
ATOM 681 C C . CYS A 1 91 ? -6.053 -5.740 -11.920 1.00 90.75 91 CYS A C 1
ATOM 683 O O . CYS A 1 91 ? -6.530 -6.859 -11.754 1.00 90.75 91 CYS A O 1
ATOM 685 N N . SER A 1 92 ? -5.374 -5.419 -13.021 1.00 90.00 92 SER A N 1
ATOM 686 C CA . SER A 1 92 ? -5.047 -6.375 -14.089 1.00 90.00 92 SER A CA 1
ATOM 687 C C . SER A 1 92 ? -3.814 -7.231 -13.775 1.00 90.00 92 SER A C 1
ATOM 689 O O . SER A 1 92 ? -3.666 -8.329 -14.307 1.00 90.00 92 SER A O 1
ATOM 691 N N . LEU A 1 93 ? -2.945 -6.754 -12.877 1.00 91.00 93 LEU A N 1
ATOM 692 C CA . LEU A 1 93 ? -1.773 -7.467 -12.379 1.00 91.00 93 LEU A CA 1
ATOM 693 C C . LEU A 1 93 ? -1.755 -7.437 -10.852 1.00 91.00 93 LEU A C 1
ATOM 695 O O . LEU A 1 93 ? -1.843 -6.373 -10.240 1.00 91.00 93 LEU A O 1
ATOM 699 N N . VAL A 1 94 ? -1.574 -8.611 -10.249 1.00 94.00 94 VAL A N 1
ATOM 700 C CA . VAL A 1 94 ? -1.399 -8.777 -8.804 1.00 94.00 94 VAL A CA 1
ATOM 701 C C . VAL A 1 94 ? -0.106 -9.541 -8.555 1.00 94.00 94 VAL A C 1
ATOM 703 O O . VAL A 1 94 ? 0.119 -10.603 -9.134 1.00 94.00 94 VAL A O 1
ATOM 706 N N . VAL A 1 95 ? 0.751 -8.998 -7.689 1.00 92.81 95 VAL A N 1
ATOM 707 C CA . VAL A 1 95 ? 2.013 -9.628 -7.289 1.00 92.81 95 VAL A CA 1
ATOM 708 C C . VAL A 1 95 ? 2.051 -9.742 -5.771 1.00 92.81 95 VAL A C 1
ATOM 710 O O . VAL A 1 95 ? 2.006 -8.738 -5.066 1.00 92.81 95 VAL A O 1
ATOM 713 N N . GLY A 1 96 ? 2.150 -10.972 -5.268 1.00 92.06 96 GLY A N 1
ATOM 714 C CA . GLY A 1 96 ? 2.348 -11.242 -3.846 1.00 92.06 96 GLY A CA 1
ATOM 715 C C . GLY A 1 96 ? 3.832 -11.260 -3.479 1.00 92.06 96 GLY A C 1
ATOM 716 O O . GLY A 1 96 ? 4.654 -11.804 -4.217 1.00 92.06 96 GLY A O 1
ATOM 717 N N . THR A 1 97 ? 4.184 -10.700 -2.323 1.00 90.94 97 THR A N 1
ATOM 718 C CA . THR A 1 97 ? 5.541 -10.778 -1.769 1.00 90.94 97 THR A CA 1
ATOM 719 C C . THR A 1 97 ? 5.604 -11.861 -0.695 1.00 90.94 97 THR A C 1
ATOM 721 O O . THR A 1 97 ? 4.760 -11.936 0.194 1.00 90.94 97 THR A O 1
ATOM 724 N N . SER A 1 98 ? 6.606 -12.736 -0.769 1.00 85.19 98 SER A N 1
ATOM 725 C CA . SER A 1 98 ? 6.828 -13.777 0.237 1.00 85.19 98 SER A CA 1
ATOM 726 C C . SER A 1 98 ? 8.317 -14.015 0.438 1.00 85.19 98 SER A C 1
ATOM 728 O O . SER A 1 98 ? 9.088 -14.047 -0.518 1.00 85.19 98 SER A O 1
ATOM 730 N N . ALA A 1 99 ? 8.720 -14.242 1.689 1.00 81.31 99 ALA A N 1
ATOM 731 C CA . ALA A 1 99 ? 10.085 -14.641 2.018 1.00 81.31 99 ALA A CA 1
ATOM 732 C C . ALA A 1 99 ? 10.401 -16.089 1.590 1.00 81.31 99 ALA A C 1
ATOM 734 O O . ALA A 1 99 ? 11.572 -16.470 1.535 1.00 81.31 99 ALA A O 1
ATOM 735 N N . ARG A 1 100 ? 9.380 -16.926 1.329 1.00 69.12 100 ARG A N 1
ATOM 736 C CA . ARG A 1 100 ? 9.539 -18.336 0.931 1.00 69.12 100 ARG A CA 1
ATOM 737 C C . ARG A 1 100 ? 8.413 -18.766 -0.012 1.00 69.12 100 ARG A C 1
ATOM 739 O O . ARG A 1 100 ? 7.248 -18.748 0.366 1.00 69.12 100 ARG A O 1
ATOM 746 N N . SER A 1 101 ? 8.771 -19.231 -1.207 1.00 62.41 101 SER A N 1
ATOM 747 C CA . SER A 1 101 ? 7.825 -19.724 -2.219 1.00 62.41 101 SER A CA 1
ATOM 748 C C . SER A 1 101 ? 8.121 -21.184 -2.568 1.00 62.41 101 SER A C 1
ATOM 750 O O . SER A 1 101 ? 8.606 -21.496 -3.649 1.00 62.41 101 SER A O 1
ATOM 752 N N . ARG A 1 102 ? 7.968 -22.094 -1.597 1.00 59.62 102 ARG A N 1
ATOM 753 C CA . ARG A 1 102 ? 8.247 -23.531 -1.817 1.00 59.62 102 ARG A CA 1
ATOM 754 C C . ARG A 1 102 ? 6.994 -24.396 -1.937 1.00 59.62 102 ARG A C 1
ATOM 756 O O . ARG A 1 102 ? 7.113 -25.560 -2.286 1.00 59.62 102 ARG A O 1
ATOM 763 N N . THR A 1 103 ? 5.820 -23.853 -1.630 1.00 68.81 103 THR A N 1
ATOM 764 C CA . THR A 1 103 ? 4.572 -24.624 -1.520 1.00 68.81 103 THR A CA 1
ATOM 765 C C . THR A 1 103 ? 3.610 -24.424 -2.684 1.00 68.81 103 THR A C 1
ATOM 767 O O . THR A 1 103 ? 2.754 -25.275 -2.890 1.00 68.81 103 THR A O 1
ATOM 770 N N . LEU A 1 104 ? 3.740 -23.342 -3.455 1.00 74.44 104 LEU A N 1
ATOM 771 C CA . LEU A 1 104 ? 2.829 -23.023 -4.553 1.00 74.44 104 LEU A CA 1
ATOM 772 C C . LEU A 1 104 ? 3.614 -22.896 -5.868 1.00 74.44 104 LEU A C 1
ATOM 774 O O . LEU A 1 104 ? 4.632 -22.202 -5.881 1.00 74.44 104 LEU A O 1
ATOM 778 N N . PRO A 1 105 ? 3.164 -23.519 -6.972 1.00 80.44 105 PRO A N 1
ATOM 779 C CA . PRO A 1 105 ? 3.854 -23.485 -8.262 1.00 80.44 105 PRO A CA 1
ATOM 780 C C . PRO A 1 105 ? 3.583 -22.171 -9.021 1.00 80.44 105 PRO A C 1
ATOM 782 O O . PRO A 1 105 ? 3.200 -22.182 -10.189 1.00 80.44 105 PRO A O 1
ATOM 785 N N . TRP A 1 106 ? 3.738 -21.028 -8.351 1.00 83.69 106 TRP A N 1
ATOM 786 C CA . TRP A 1 106 ? 3.553 -19.712 -8.962 1.00 83.69 106 TRP A CA 1
ATOM 787 C C . TRP A 1 106 ? 4.815 -19.252 -9.698 1.00 83.69 106 TRP A C 1
ATOM 789 O O . TRP A 1 106 ? 5.930 -19.570 -9.270 1.00 83.69 106 TRP A O 1
ATOM 799 N N . PRO A 1 107 ? 4.671 -18.467 -10.782 1.00 86.25 107 PRO A N 1
ATOM 800 C CA . PRO A 1 107 ? 5.813 -17.858 -11.441 1.00 86.25 107 PRO A CA 1
ATOM 801 C C . PRO A 1 107 ? 6.510 -16.895 -10.474 1.00 86.25 107 PRO A C 1
ATOM 803 O O . PRO A 1 107 ? 5.888 -15.996 -9.908 1.00 86.25 107 PRO A O 1
ATOM 806 N N . MET A 1 108 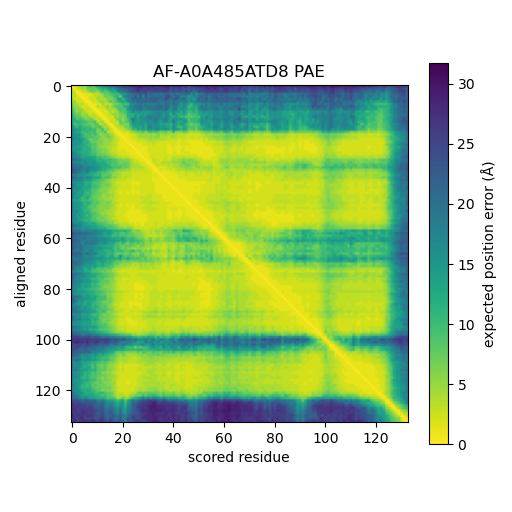? 7.814 -17.089 -10.291 1.00 88.38 108 MET A N 1
ATOM 807 C CA . MET A 1 108 ? 8.642 -16.235 -9.445 1.00 88.38 108 MET A CA 1
ATOM 808 C C . MET A 1 108 ? 9.179 -15.057 -10.250 1.00 88.38 108 MET A C 1
ATOM 810 O O . MET A 1 108 ? 9.554 -15.216 -11.409 1.00 88.38 108 MET A O 1
ATOM 814 N N . LEU A 1 109 ? 9.225 -13.888 -9.616 1.00 88.69 109 LEU A N 1
ATOM 815 C CA . LEU A 1 109 ? 9.827 -12.679 -10.166 1.00 88.69 109 LEU A CA 1
ATOM 816 C C . LEU A 1 109 ? 10.814 -12.123 -9.155 1.00 88.69 109 LEU A C 1
ATOM 818 O O . LEU A 1 109 ? 10.517 -12.082 -7.955 1.00 88.69 109 LEU A O 1
ATOM 822 N N . ASP A 1 110 ? 11.964 -11.667 -9.633 1.00 91.81 110 ASP A N 1
ATOM 823 C CA . ASP A 1 110 ? 12.839 -10.853 -8.800 1.00 91.81 110 ASP A CA 1
ATOM 824 C C . ASP A 1 110 ? 12.283 -9.411 -8.655 1.00 91.81 110 ASP A C 1
ATOM 826 O O . ASP A 1 110 ? 11.392 -8.990 -9.409 1.00 91.81 110 ASP A O 1
ATOM 830 N N . PRO A 1 111 ? 12.768 -8.611 -7.683 1.00 91.62 111 PRO A N 1
ATOM 831 C CA . PRO A 1 111 ? 12.272 -7.248 -7.482 1.00 91.62 111 PRO A CA 1
ATOM 832 C C . PRO A 1 111 ? 12.421 -6.326 -8.703 1.00 91.62 111 PRO A C 1
ATOM 834 O O . PRO A 1 111 ? 11.605 -5.422 -8.893 1.00 91.62 111 PRO A O 1
ATOM 837 N N . ARG A 1 112 ? 13.444 -6.534 -9.540 1.00 93.44 112 ARG A N 1
ATOM 838 C CA . ARG A 1 112 ? 13.683 -5.722 -10.739 1.00 93.44 112 ARG A CA 1
ATOM 839 C C . ARG A 1 112 ? 12.675 -6.073 -11.828 1.00 93.44 112 ARG A C 1
ATOM 841 O O . ARG A 1 112 ? 12.080 -5.165 -12.410 1.00 93.44 112 ARG A O 1
ATOM 848 N N . GLU A 1 113 ? 12.454 -7.356 -12.077 1.00 93.56 113 GLU A N 1
ATOM 849 C CA . GLU A 1 113 ? 11.448 -7.846 -13.022 1.00 93.56 113 GLU A CA 1
ATOM 850 C C . GLU A 1 113 ? 10.038 -7.411 -12.612 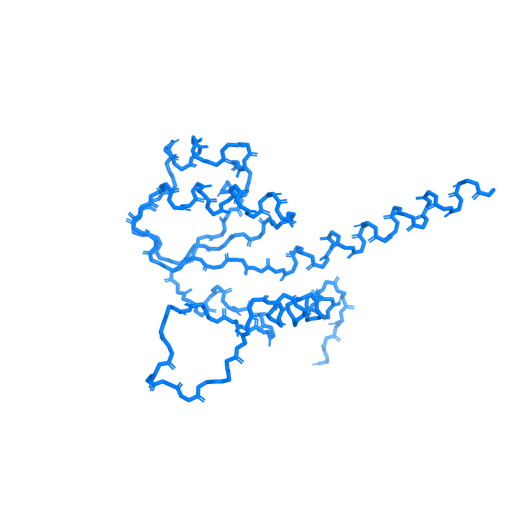1.00 93.56 113 GLU A C 1
ATO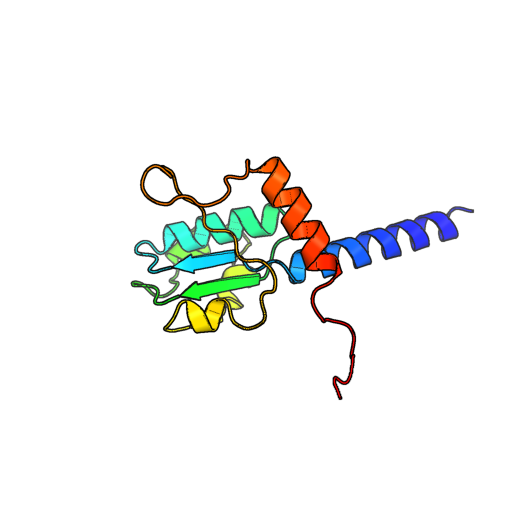M 852 O O . GLU A 1 113 ? 9.265 -6.932 -13.446 1.00 93.56 113 GLU A O 1
ATOM 857 N N . CYS A 1 114 ? 9.720 -7.514 -11.318 1.00 92.56 114 CYS A N 1
ATOM 858 C CA . CYS A 1 114 ? 8.452 -7.054 -10.760 1.00 92.56 114 CYS A CA 1
ATOM 859 C C . CYS A 1 114 ? 8.238 -5.550 -10.988 1.00 92.56 114 CYS A C 1
ATOM 861 O O . CYS A 1 114 ? 7.161 -5.140 -11.428 1.00 92.56 114 CYS A O 1
ATOM 863 N N . GLY A 1 115 ? 9.270 -4.731 -10.763 1.00 91.44 115 GLY A N 1
ATOM 864 C CA . GLY A 1 115 ? 9.209 -3.292 -11.018 1.00 91.44 115 GLY A CA 1
ATOM 865 C C . GLY A 1 115 ? 8.928 -2.967 -12.488 1.00 91.44 115 GLY A C 1
ATOM 866 O O . GLY A 1 115 ? 8.061 -2.145 -12.785 1.00 91.44 115 GLY A O 1
ATOM 867 N N . LEU A 1 116 ? 9.609 -3.648 -13.415 1.00 91.81 116 LEU A N 1
ATOM 868 C CA . LEU A 1 116 ? 9.397 -3.460 -14.855 1.00 91.81 116 LEU A CA 1
ATOM 869 C C . LEU A 1 116 ? 7.975 -3.848 -15.279 1.00 91.81 116 LEU A C 1
ATOM 871 O O . LEU A 1 116 ? 7.324 -3.077 -15.985 1.00 91.81 116 LEU A O 1
ATOM 875 N N . LYS A 1 117 ? 7.474 -5.000 -14.814 1.00 90.44 117 LYS A N 1
ATOM 876 C CA . LYS A 1 117 ? 6.102 -5.448 -15.106 1.00 90.44 117 LYS A CA 1
ATOM 877 C C . LYS A 1 117 ? 5.050 -4.510 -14.519 1.00 90.44 117 LYS A C 1
ATOM 879 O O . LYS A 1 117 ? 4.110 -4.153 -15.218 1.00 90.44 117 LYS A O 1
ATOM 884 N N . SER A 1 118 ? 5.240 -4.064 -13.278 1.00 90.69 118 SER A N 1
ATOM 885 C CA . SER A 1 118 ? 4.318 -3.141 -12.602 1.00 90.69 118 SER A CA 1
ATOM 886 C C . SER A 1 118 ? 4.196 -1.803 -13.333 1.00 90.69 118 SER A C 1
ATOM 888 O O . SER A 1 118 ? 3.095 -1.282 -13.478 1.00 90.69 118 SER A O 1
ATOM 890 N N . VAL A 1 119 ? 5.308 -1.248 -13.830 1.00 89.31 119 VAL A N 1
ATOM 891 C CA . VAL A 1 119 ? 5.285 0.013 -14.591 1.00 89.31 119 VAL A CA 1
ATOM 892 C C . VAL A 1 119 ? 4.669 -0.174 -15.974 1.00 89.31 119 VAL A C 1
ATOM 894 O O . VAL A 1 119 ? 3.917 0.694 -16.413 1.00 89.31 119 VAL A O 1
ATOM 897 N N . ALA A 1 120 ? 4.972 -1.285 -16.653 1.00 88.88 120 ALA A N 1
ATOM 898 C CA . ALA A 1 120 ? 4.365 -1.597 -17.942 1.00 88.88 120 ALA A CA 1
ATOM 899 C C . ALA A 1 120 ? 2.839 -1.684 -17.807 1.00 88.88 120 ALA A C 1
ATOM 901 O O . ALA A 1 120 ? 2.127 -0.967 -18.501 1.00 88.88 120 ALA A O 1
ATOM 902 N N . GLU A 1 121 ? 2.340 -2.460 -16.845 1.00 87.69 121 GLU A N 1
ATOM 903 C CA . GLU A 1 121 ? 0.900 -2.607 -16.624 1.00 87.69 121 GLU A CA 1
ATOM 904 C C . GLU A 1 121 ? 0.245 -1.312 -16.116 1.00 87.69 121 GLU A C 1
ATOM 906 O O . GLU A 1 121 ? -0.827 -0.920 -16.573 1.00 87.69 121 GLU A O 1
ATOM 911 N N . GLY A 1 122 ? 0.920 -0.580 -15.226 1.00 83.56 122 GLY A N 1
ATOM 912 C CA . GLY A 1 122 ? 0.452 0.714 -14.723 1.00 83.56 122 GLY A CA 1
ATOM 913 C C . GLY A 1 122 ? 0.312 1.782 -15.814 1.00 83.56 122 GLY A C 1
ATOM 914 O O . GLY A 1 122 ? -0.444 2.737 -15.636 1.00 83.56 122 GLY A O 1
ATOM 915 N N . ALA A 1 123 ? 0.984 1.624 -16.958 1.00 80.56 123 ALA A N 1
ATOM 916 C CA . ALA A 1 123 ? 0.786 2.466 -18.137 1.00 80.56 123 ALA A CA 1
ATOM 917 C C . ALA A 1 123 ? -0.494 2.129 -18.924 1.00 80.56 123 ALA A C 1
ATOM 919 O O . ALA A 1 123 ? -0.951 2.962 -19.710 1.00 80.56 123 ALA A O 1
ATOM 920 N N . HIS A 1 124 ? -1.044 0.928 -18.729 1.00 71.19 124 HIS A N 1
ATOM 921 C CA . HIS A 1 124 ? -2.178 0.374 -19.470 1.00 71.19 124 HIS A CA 1
ATOM 922 C C . HIS A 1 124 ? -3.492 0.352 -18.668 1.00 71.19 124 HIS A C 1
ATOM 924 O O . HIS A 1 124 ? -4.561 0.340 -19.276 1.00 71.19 124 HIS A O 1
ATOM 930 N N . ALA A 1 125 ? -3.439 0.391 -17.331 1.00 56.69 125 ALA A N 1
ATOM 931 C CA . ALA A 1 125 ? -4.629 0.415 -16.475 1.00 56.69 125 ALA A CA 1
ATOM 932 C C . ALA A 1 125 ? -5.500 1.678 -16.708 1.00 56.69 125 ALA A C 1
ATOM 934 O O . ALA A 1 125 ? -4.962 2.773 -16.922 1.00 56.69 125 ALA A O 1
ATOM 935 N N . PRO A 1 126 ? -6.844 1.568 -16.682 1.00 47.91 126 PRO A N 1
ATOM 936 C CA . PRO A 1 126 ? -7.730 2.574 -17.255 1.00 47.91 126 PRO A CA 1
ATOM 937 C C . PRO A 1 126 ? -7.816 3.838 -16.389 1.00 47.91 126 PRO A C 1
ATOM 939 O O . PRO A 1 126 ? -8.624 3.947 -15.474 1.00 47.91 126 PRO A O 1
ATOM 942 N N . GLY A 1 127 ? -7.001 4.831 -16.745 1.00 42.62 127 GLY A N 1
ATOM 943 C CA . GLY A 1 127 ? -7.268 6.259 -16.535 1.00 42.62 127 GLY A CA 1
ATOM 944 C C . GLY A 1 127 ? -7.750 6.966 -17.811 1.00 42.62 127 GLY A C 1
ATOM 945 O O . GLY A 1 127 ? -7.983 8.173 -17.806 1.00 42.62 127 GLY A O 1
ATOM 946 N N . SER A 1 128 ? -7.894 6.236 -18.920 1.00 37.03 128 SER A N 1
ATOM 947 C CA . SER A 1 128 ? -8.507 6.726 -20.153 1.00 37.03 128 SER A CA 1
ATOM 948 C C . SER A 1 128 ? -9.933 6.208 -20.241 1.00 37.03 128 SER A C 1
ATOM 950 O O . SER A 1 128 ? -10.144 4.999 -20.314 1.00 37.03 128 SER A O 1
ATOM 952 N N . ALA A 1 129 ? -10.889 7.133 -20.251 1.00 35.06 129 ALA A N 1
ATOM 953 C CA . ALA A 1 129 ? -12.271 6.899 -20.632 1.00 35.06 129 ALA A CA 1
ATOM 954 C C . ALA A 1 129 ? -12.342 6.038 -21.905 1.00 35.06 129 ALA A C 1
ATOM 956 O O . ALA A 1 129 ? -12.134 6.518 -23.017 1.00 35.06 129 ALA A O 1
ATOM 957 N N . GLY A 1 130 ? -12.606 4.753 -21.715 1.00 29.30 130 GLY A N 1
ATOM 958 C CA . GLY A 1 130 ? -13.005 3.816 -22.743 1.00 29.30 130 GLY A CA 1
ATOM 959 C C . GLY A 1 130 ? -14.330 3.253 -22.279 1.00 29.30 130 GLY A C 1
ATOM 960 O O . GLY A 1 130 ? -14.368 2.431 -21.370 1.00 29.30 130 GLY A O 1
ATOM 961 N N . VAL A 1 131 ? -15.408 3.780 -22.850 1.00 30.27 131 VAL A N 1
ATOM 962 C CA . VAL A 1 131 ? -16.729 3.160 -22.810 1.00 30.27 131 VAL A CA 1
ATOM 963 C C . VAL A 1 131 ? -16.539 1.734 -23.328 1.00 30.27 131 VAL A C 1
ATOM 965 O O . VAL A 1 131 ? -16.154 1.554 -24.482 1.00 30.27 131 VAL A O 1
ATOM 968 N N . TRP A 1 132 ? -16.721 0.739 -22.466 1.00 26.34 132 TRP A N 1
ATOM 969 C CA . TRP A 1 132 ? -16.835 -0.644 -22.915 1.00 26.34 132 TRP A CA 1
ATOM 970 C C . TRP A 1 132 ? -18.272 -0.857 -23.423 1.00 26.34 132 TRP A C 1
ATOM 972 O O . TRP A 1 132 ? -19.188 -0.299 -22.813 1.00 26.34 132 TRP A O 1
ATOM 982 N N . PRO A 1 133 ? -18.464 -1.563 -24.554 1.00 37.38 133 PRO A N 1
ATOM 983 C CA . PRO A 1 133 ? -19.789 -1.872 -25.093 1.00 37.38 133 PRO A CA 1
ATOM 984 C C . PRO A 1 133 ? -20.616 -2.761 -24.159 1.00 37.38 133 PRO A C 1
ATOM 986 O O . PRO A 1 133 ? -20.010 -3.539 -23.385 1.00 37.38 133 PRO A O 1
#

Radius of gyration: 17.12 Å; Cα contacts (8 Å, |Δi|>4): 153; chains: 1; bounding box: 35×50×44 Å

Solvent-accessible surface area (backbone atoms only — not comparable to full-atom values): 7874 Å² total; per-residue (Å²): 115,68,68,59,55,52,49,50,51,50,49,54,50,51,56,50,52,56,22,36,56,60,44,74,48,77,44,71,54,42,73,52,38,51,54,56,5,46,50,28,30,52,32,49,76,72,64,33,56,37,38,35,34,22,44,49,75,43,72,85,45,73,60,11,44,63,50,5,73,86,19,45,64,29,59,73,67,37,45,77,42,80,41,67,67,69,74,49,60,91,57,94,74,85,86,89,87,72,100,70,80,85,87,59,98,66,90,84,70,55,75,66,58,45,51,53,52,50,50,56,50,20,66,67,56,85,84,63,97,66,86,75,133

Foldseek 3Di:
DVVVVVVVVVVVVVLQLQLLALDEDEDEQAADLLVLLQVLLVCVVVSHQAYEYECHPDQNDPNSVVSVVPSVNSSVPYHYYHDPCVVCPQPPDDDDDDPDDPPDPDDDDDPVRVVVVSSVVSSVRDPDDDPDD

Nearest PDB structures (foldseek):
  4cne-assembly1_A  TM=9.724E-01  e=1.305E-14  Escherichia coli K-12
  4cne-assembly1_B  TM=9.874E-01  e=6.938E-13  Escherichia coli K-12
  4xbo-assembly1_A  TM=9.510E-01  e=8.846E-12  Escherichia coli K-12
  5gmc-assembly1_A  TM=9.344E-01  e=1.122E-09  Pseudomonas aeruginosa
  3nk7-assembly1_B  TM=6.325E-01  e=3.739E-02  Streptomyces actuosus

Organism: Kluyvera cryocrescens (NCBI:txid580)

InterPro domains:
  IPR001537 tRNA/rRNA methyltransferase, SpoU type [PF00588] (23-98)
  IPR004384 RNA methyltransferase TrmJ/LasT [PTHR42786] (18-126)
  IPR029026 tRNA (guanine-N1-)-methyltransferase, N-terminal [G3DSA:3.40.1280.10] (18-130)
  IPR029028 Alpha/beta knot methyltransferases [SSF75217] (21-113)

Mean predicted aligned error: 8.75 Å